Protein AF-A0A9P0E486-F1 (afdb_monomer_lite)

Secondary structure (DSSP, 8-state):
-------------------------HHHHHHHHHHHHSSS-----HHHHHHHHHHHHHTT--HHHHHHHHHTTPPP-SHHHHHHHHHHHHHTTSEETTEE-HHHHHHHHHHH--SHHHHHHHHHHHHHTTT---SSSTTHHHHHHHHHHHHHHHHTT---------

Foldseek 3Di:
DDDDDDDDDDDDDDDDDDPDPDPDDPVVVVVVVVVVVPPDPPDDPPQLVVQLVVLCVVLVNDPVNVVVCVVVVHFDPDPSSLQSLQSSCVSLVQADPQFGDLVSQLVVLVVFDPDPLLSVQSNVLSVQLRPQHADDDSSCSSRSSVVSSVVSCVVSVRDGDPPPPD

Structure (mmCIF, N/CA/C/O backbone):
data_AF-A0A9P0E486-F1
#
_entry.id   AF-A0A9P0E486-F1
#
loop_
_atom_site.group_PDB
_atom_site.id
_atom_site.type_symbol
_atom_site.label_atom_id
_atom_site.label_alt_id
_atom_site.label_comp_id
_atom_site.label_asym_id
_atom_site.label_entity_id
_atom_site.label_seq_id
_atom_site.pdbx_PDB_ins_code
_atom_site.Cartn_x
_atom_site.Cartn_y
_atom_site.Cartn_z
_atom_site.occupancy
_atom_site.B_iso_or_equiv
_atom_site.auth_seq_id
_atom_site.auth_comp_id
_atom_site.auth_asym_id
_atom_site.auth_atom_id
_atom_site.pdbx_PDB_model_num
ATOM 1 N N . MET A 1 1 ? 14.996 -6.164 76.526 1.00 33.22 1 MET A N 1
ATOM 2 C CA . MET A 1 1 ? 16.331 -5.566 76.694 1.00 33.22 1 MET A CA 1
ATOM 3 C C . MET A 1 1 ? 16.852 -5.290 75.292 1.00 33.22 1 MET A C 1
ATOM 5 O O . MET A 1 1 ? 17.471 -6.158 74.702 1.00 33.22 1 MET A O 1
ATOM 9 N N . ASP A 1 2 ? 16.198 -4.374 74.576 1.00 30.91 2 ASP A N 1
ATOM 10 C CA . ASP A 1 2 ? 16.491 -2.924 74.477 1.00 30.91 2 ASP A CA 1
ATOM 11 C C . ASP A 1 2 ? 17.514 -2.665 73.359 1.00 30.91 2 ASP A C 1
ATOM 13 O O . ASP A 1 2 ? 18.488 -3.396 73.277 1.00 30.91 2 ASP A O 1
ATOM 17 N N . LEU A 1 3 ? 17.433 -1.682 72.458 1.00 31.53 3 LEU A N 1
ATOM 18 C CA . LEU A 1 3 ? 16.436 -0.699 72.009 1.00 31.53 3 LEU A CA 1
ATOM 19 C C . LEU A 1 3 ? 17.006 -0.123 70.673 1.00 31.53 3 LEU A C 1
ATOM 21 O O . LEU A 1 3 ? 18.219 -0.081 70.482 1.00 31.53 3 LEU A O 1
ATOM 25 N N . ARG A 1 4 ? 16.122 0.290 69.750 1.00 41.19 4 ARG A N 1
ATOM 26 C CA . ARG A 1 4 ? 16.327 1.083 68.494 1.00 41.19 4 ARG A CA 1
ATOM 27 C C . ARG A 1 4 ? 16.971 2.483 68.760 1.00 41.19 4 ARG A C 1
ATOM 29 O O . ARG A 1 4 ? 17.205 2.728 69.940 1.00 41.19 4 ARG A O 1
ATOM 36 N N . PRO A 1 5 ? 17.147 3.465 67.813 1.00 53.66 5 PRO A N 1
ATOM 37 C CA . PRO A 1 5 ? 16.671 3.642 66.404 1.00 53.66 5 PRO A CA 1
ATOM 38 C C . PRO A 1 5 ? 17.724 4.270 65.424 1.00 53.66 5 PRO A C 1
ATOM 40 O O . PRO A 1 5 ? 18.821 4.629 65.829 1.00 53.66 5 PRO A O 1
ATOM 43 N N . SER A 1 6 ? 17.510 4.404 64.104 1.00 39.53 6 SER A N 1
ATOM 44 C CA . SER A 1 6 ? 16.905 5.575 63.401 1.00 39.53 6 SER A CA 1
ATOM 45 C C . SER A 1 6 ? 17.031 5.315 61.879 1.00 39.53 6 SER A C 1
ATOM 47 O O . SER A 1 6 ? 18.082 4.847 61.461 1.00 39.53 6 SER A O 1
ATOM 49 N N . GLY A 1 7 ? 15.980 5.363 61.040 1.00 33.31 7 GLY A N 1
ATOM 50 C CA . GLY A 1 7 ? 15.453 6.570 60.359 1.00 33.31 7 GLY A CA 1
ATOM 51 C C . GLY A 1 7 ? 16.436 7.062 59.273 1.00 33.31 7 GLY A C 1
ATOM 52 O O . GLY A 1 7 ? 17.598 7.234 59.594 1.00 33.31 7 GLY A O 1
ATOM 53 N N . ALA A 1 8 ? 16.133 7.328 58.001 1.00 34.50 8 ALA A N 1
ATOM 54 C CA . ALA A 1 8 ? 14.907 7.472 57.222 1.00 34.50 8 ALA A CA 1
ATOM 55 C C . ALA A 1 8 ? 15.274 7.470 55.704 1.00 34.50 8 ALA A C 1
ATOM 57 O O . ALA A 1 8 ? 16.452 7.397 55.357 1.00 34.50 8 ALA A O 1
ATOM 58 N N . LEU A 1 9 ? 14.260 7.560 54.827 1.00 35.97 9 LEU A N 1
ATOM 59 C CA . LEU A 1 9 ? 14.323 7.871 53.379 1.00 35.97 9 LEU A CA 1
ATOM 60 C C . LEU A 1 9 ? 15.240 9.090 53.069 1.00 35.97 9 LEU A C 1
ATOM 62 O O . LEU A 1 9 ? 15.542 9.847 53.980 1.00 35.97 9 LEU A O 1
ATOM 66 N N . TYR A 1 10 ? 15.759 9.308 51.849 1.00 33.47 10 TYR A N 1
ATOM 67 C CA . TYR A 1 10 ? 15.122 10.143 50.804 1.00 33.47 10 TYR A CA 1
ATOM 68 C C . TYR A 1 10 ? 15.840 10.079 49.433 1.00 33.47 10 TYR A C 1
ATOM 70 O O . TYR A 1 10 ? 17.033 9.804 49.335 1.00 33.47 10 TYR A O 1
ATOM 78 N N . ILE A 1 11 ? 15.052 10.373 48.391 1.00 40.94 11 ILE A N 1
ATOM 79 C CA . ILE A 1 11 ? 15.355 10.553 46.958 1.00 40.94 11 ILE A CA 1
ATOM 80 C C . ILE A 1 11 ? 16.031 11.918 46.716 1.00 40.94 11 ILE A C 1
ATOM 82 O O . ILE A 1 11 ? 15.618 12.884 47.349 1.00 40.94 11 ILE A O 1
ATOM 86 N N . SER A 1 12 ? 16.945 12.051 45.741 1.00 32.59 12 SER A N 1
ATOM 87 C CA . SER A 1 12 ? 17.040 13.287 44.935 1.00 32.59 12 SER A CA 1
ATOM 88 C C . SER A 1 12 ? 17.803 13.105 43.617 1.00 32.59 12 SER A C 1
ATOM 90 O O . SER A 1 12 ? 18.807 12.402 43.545 1.00 32.59 12 SER A O 1
ATOM 92 N N . GLN A 1 13 ? 17.276 13.788 42.603 1.00 37.41 13 GLN A N 1
ATOM 93 C CA . GLN A 1 13 ? 17.773 14.031 41.253 1.00 37.41 13 GLN A CA 1
ATOM 94 C C . GLN A 1 13 ? 19.083 14.846 41.194 1.00 37.41 13 GLN A C 1
ATOM 96 O O . GLN A 1 13 ? 19.376 15.627 42.095 1.00 37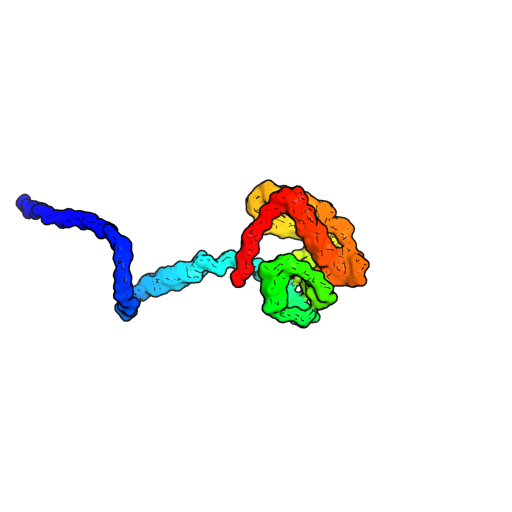.41 13 GLN A O 1
ATOM 101 N N . GLU A 1 14 ? 19.767 14.671 40.054 1.00 45.62 14 GLU A N 1
ATOM 102 C CA . GLU A 1 14 ? 20.705 15.570 39.356 1.00 45.62 14 GLU A CA 1
ATOM 103 C C . GLU A 1 14 ? 22.008 16.009 40.047 1.00 45.62 14 GLU A C 1
ATOM 105 O O . GLU A 1 14 ? 22.032 16.884 40.904 1.00 45.62 14 GLU A O 1
ATOM 110 N N . THR A 1 15 ? 23.142 15.487 39.556 1.00 40.03 15 THR A N 1
ATOM 111 C CA . THR A 1 15 ? 24.204 16.280 38.889 1.00 40.03 15 THR A CA 1
ATOM 112 C C . THR A 1 15 ? 25.425 15.412 38.535 1.00 40.03 15 THR A C 1
ATOM 114 O O . THR A 1 15 ? 25.944 14.672 39.360 1.00 40.03 15 THR A O 1
ATOM 117 N N . GLY A 1 16 ? 25.884 15.527 37.283 1.00 35.12 16 GLY A N 1
ATOM 118 C CA . GLY A 1 16 ? 27.304 15.483 36.901 1.00 35.12 16 GLY A CA 1
ATOM 119 C C . GLY A 1 16 ? 28.130 14.209 37.136 1.00 35.12 16 GLY A C 1
ATOM 120 O O . GLY A 1 16 ? 28.803 14.093 38.146 1.00 35.12 16 GLY A O 1
ATOM 121 N N . GLY A 1 17 ? 28.236 13.373 36.095 1.00 41.75 17 GLY A N 1
ATOM 122 C CA . GLY A 1 17 ? 29.509 12.783 35.647 1.00 41.75 17 GLY A CA 1
ATOM 123 C C . GLY A 1 17 ? 30.212 11.725 36.516 1.00 41.75 17 GLY A C 1
ATOM 124 O O . GLY A 1 17 ? 30.816 12.028 37.533 1.00 41.75 17 GLY A O 1
ATOM 125 N N . ILE A 1 18 ? 30.251 10.493 35.997 1.00 37.06 18 ILE A N 1
ATOM 126 C CA . ILE A 1 18 ? 31.432 9.662 35.665 1.00 37.06 18 ILE A CA 1
ATOM 127 C C . ILE A 1 18 ? 30.899 8.234 35.490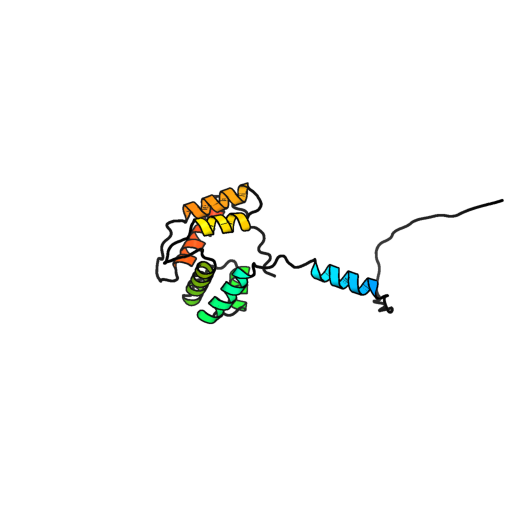 1.00 37.06 18 ILE A C 1
ATOM 129 O O . ILE A 1 18 ? 30.363 7.628 36.416 1.00 37.06 18 ILE A O 1
ATOM 133 N N . ILE A 1 19 ? 31.038 7.689 34.279 1.00 41.06 19 ILE A N 1
ATOM 134 C CA . ILE A 1 19 ? 30.800 6.271 34.004 1.00 41.06 19 ILE A CA 1
ATOM 135 C C . ILE A 1 19 ? 31.891 5.491 34.739 1.00 41.06 19 ILE A C 1
ATOM 137 O O . ILE A 1 19 ? 33.026 5.395 34.277 1.00 41.06 19 ILE A O 1
ATOM 141 N N . VAL A 1 20 ? 31.554 4.947 35.906 1.00 36.84 20 VAL A N 1
ATOM 142 C CA . VAL A 1 20 ? 32.399 3.974 36.595 1.00 36.84 20 VAL A CA 1
ATOM 143 C C . VAL A 1 20 ? 32.029 2.607 36.028 1.00 36.84 20 VAL A C 1
ATOM 145 O O . VAL A 1 20 ? 31.020 2.019 36.415 1.00 36.84 20 VAL A O 1
ATOM 148 N N . VAL A 1 21 ? 32.819 2.092 35.079 1.00 48.84 21 VAL A N 1
ATOM 149 C CA . VAL A 1 21 ? 32.702 0.700 34.605 1.00 48.84 21 VAL A CA 1
ATOM 150 C C . VAL A 1 21 ? 33.226 -0.233 35.706 1.00 48.84 21 VAL A C 1
ATOM 152 O O . VAL A 1 21 ? 34.271 -0.866 35.589 1.00 48.84 21 VAL A O 1
ATOM 155 N N . SER A 1 22 ? 32.515 -0.289 36.831 1.00 40.03 22 SER A N 1
ATOM 156 C CA . SER A 1 22 ? 32.799 -1.196 37.940 1.00 40.03 22 SER A CA 1
ATOM 157 C C . SER A 1 22 ? 32.188 -2.548 37.620 1.00 40.03 22 SER A C 1
ATOM 159 O O . SER A 1 22 ? 30.999 -2.734 37.830 1.00 40.03 22 SER A O 1
ATOM 161 N N . LYS A 1 23 ? 33.003 -3.461 37.072 1.00 54.22 23 LYS A N 1
ATOM 162 C CA . LYS A 1 23 ? 32.816 -4.926 36.970 1.00 54.22 23 LYS A CA 1
ATOM 163 C C . LYS A 1 23 ? 31.444 -5.419 37.483 1.00 54.22 23 LYS A C 1
ATOM 165 O O . LYS A 1 23 ? 31.339 -5.956 38.584 1.00 54.22 23 LYS A O 1
ATOM 170 N N . MET A 1 24 ? 30.388 -5.198 36.694 1.00 49.56 24 MET A N 1
ATOM 171 C CA . MET A 1 24 ? 29.014 -5.450 37.134 1.00 49.56 24 MET A CA 1
ATOM 172 C C . MET A 1 24 ? 28.684 -6.938 37.043 1.00 49.56 24 MET A C 1
ATOM 174 O O . MET A 1 24 ? 29.001 -7.625 36.072 1.00 49.56 24 MET A O 1
ATOM 178 N N . ASN A 1 25 ? 28.051 -7.425 38.102 1.00 51.03 25 ASN A N 1
ATOM 179 C CA . ASN A 1 25 ? 27.682 -8.811 38.334 1.00 51.03 25 ASN A CA 1
ATOM 180 C C . ASN A 1 25 ? 26.847 -9.374 37.159 1.00 51.03 25 ASN A C 1
ATOM 182 O O . ASN A 1 25 ? 25.892 -8.728 36.726 1.00 51.03 25 ASN A O 1
ATOM 186 N N . ARG A 1 26 ? 27.171 -10.588 36.671 1.00 52.94 26 ARG A N 1
ATOM 187 C CA . ARG A 1 26 ? 26.551 -11.276 35.506 1.00 52.94 26 ARG A CA 1
ATOM 188 C C . ARG A 1 26 ? 25.023 -11.115 35.334 1.00 52.94 26 ARG A C 1
ATOM 190 O O . ARG A 1 26 ? 24.617 -10.981 34.183 1.00 52.94 26 ARG A O 1
ATOM 197 N N . PRO A 1 27 ? 24.165 -11.096 36.377 1.00 48.31 27 PRO A N 1
ATOM 198 C CA . PRO A 1 27 ? 22.726 -10.883 36.178 1.00 48.31 27 PRO A CA 1
ATOM 199 C C . PRO A 1 27 ? 22.351 -9.489 35.637 1.00 48.31 27 PRO A C 1
ATOM 201 O O . PRO A 1 27 ? 21.365 -9.377 34.918 1.00 48.31 27 PRO A O 1
ATOM 204 N N . VAL A 1 28 ? 23.137 -8.438 35.903 1.00 49.56 28 VAL A N 1
ATOM 205 C CA . VAL A 1 28 ? 22.827 -7.057 35.469 1.00 49.56 28 VAL A CA 1
ATOM 206 C C . VAL A 1 28 ? 23.035 -6.873 33.958 1.00 49.56 28 VAL A C 1
ATOM 208 O O . VAL A 1 28 ? 22.240 -6.206 33.304 1.00 49.56 28 VAL A O 1
ATOM 211 N N . ILE A 1 29 ? 24.047 -7.527 33.375 1.00 53.97 29 ILE A N 1
ATOM 212 C CA . ILE A 1 29 ? 24.312 -7.493 31.921 1.00 53.97 29 ILE A CA 1
ATOM 213 C C . ILE A 1 29 ? 23.192 -8.197 31.139 1.00 53.97 29 ILE A C 1
ATOM 215 O O . ILE A 1 29 ? 22.777 -7.724 30.084 1.00 53.97 29 ILE A O 1
ATOM 219 N N . VAL A 1 30 ? 22.667 -9.305 31.671 1.00 55.44 30 VA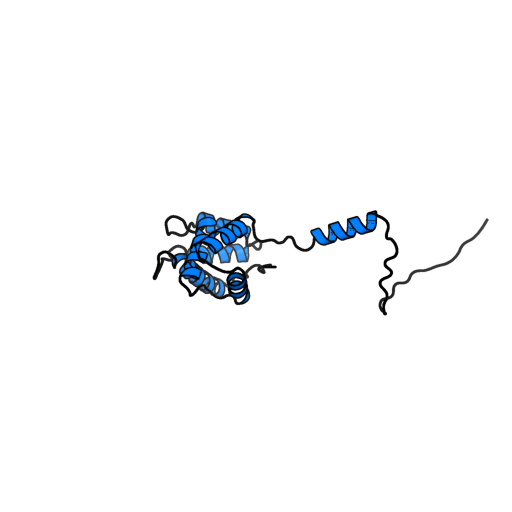L A N 1
ATOM 220 C CA . VAL A 1 30 ? 21.587 -10.074 31.032 1.00 55.44 30 VAL A CA 1
ATOM 221 C C . VAL A 1 30 ? 20.274 -9.282 31.022 1.00 55.44 30 VAL A C 1
ATOM 223 O O . VAL A 1 30 ? 19.570 -9.296 30.020 1.00 55.44 30 VAL A O 1
ATOM 226 N N . VAL A 1 31 ? 19.973 -8.524 32.082 1.00 54.03 31 VAL A N 1
ATOM 227 C CA . VAL A 1 31 ? 18.756 -7.693 32.149 1.00 54.03 31 VAL A CA 1
ATOM 228 C C . VAL A 1 31 ? 18.811 -6.503 31.173 1.00 54.03 31 VAL A C 1
ATOM 230 O O . VAL A 1 31 ? 17.798 -6.188 30.554 1.00 54.03 31 VAL A O 1
ATOM 233 N N . VAL A 1 32 ? 19.984 -5.894 30.946 1.00 54.72 32 VAL A N 1
ATOM 234 C CA . VAL A 1 32 ? 20.167 -4.816 29.946 1.00 54.72 32 VAL A CA 1
ATOM 235 C C . VAL A 1 32 ? 20.056 -5.336 28.504 1.00 54.72 32 VAL A C 1
ATOM 237 O O . VAL A 1 32 ? 19.459 -4.668 27.664 1.00 54.72 32 VAL A O 1
ATOM 240 N N . LEU A 1 33 ? 20.555 -6.544 28.213 1.00 52.34 33 LEU A N 1
ATOM 241 C CA . LEU A 1 33 ? 20.401 -7.182 26.895 1.00 52.34 33 LEU A CA 1
ATOM 242 C C . LEU A 1 33 ? 18.945 -7.572 26.594 1.00 52.34 33 LEU A C 1
ATOM 244 O O . LEU A 1 33 ? 18.495 -7.427 25.462 1.00 52.34 33 LEU A O 1
ATOM 248 N N . VAL A 1 34 ? 18.191 -8.016 27.604 1.00 53.75 34 VAL A N 1
ATOM 249 C CA . VAL A 1 34 ? 16.760 -8.331 27.455 1.00 53.75 34 VAL A CA 1
ATOM 250 C C . VAL A 1 34 ? 15.930 -7.058 27.244 1.00 53.75 34 VAL A C 1
ATOM 252 O O . VAL A 1 34 ? 15.049 -7.060 26.391 1.00 53.75 34 VAL A O 1
ATOM 255 N N . LEU A 1 35 ? 16.249 -5.951 27.928 1.00 49.72 35 LEU A N 1
ATOM 256 C CA . LEU A 1 35 ? 15.551 -4.670 27.738 1.00 49.72 35 LEU A CA 1
ATOM 257 C C . LEU A 1 35 ? 15.901 -3.968 26.411 1.00 49.72 35 LEU A C 1
ATOM 259 O O . LEU A 1 35 ? 15.057 -3.260 25.866 1.00 49.72 35 LEU A O 1
ATOM 263 N N . ALA A 1 36 ? 17.089 -4.208 25.843 1.00 50.84 36 ALA A N 1
ATOM 264 C CA . ALA A 1 36 ? 17.441 -3.756 24.492 1.00 50.84 36 ALA A CA 1
ATOM 265 C C . ALA A 1 36 ? 16.727 -4.556 23.381 1.00 50.84 36 ALA A C 1
ATOM 267 O O . ALA A 1 36 ? 16.510 -4.028 22.294 1.00 50.84 36 ALA A O 1
ATOM 268 N N . CYS A 1 37 ? 16.312 -5.802 23.645 1.00 50.25 37 CYS A N 1
ATOM 269 C CA . CYS A 1 37 ? 15.523 -6.603 22.702 1.00 50.25 37 CYS A CA 1
ATOM 270 C C . CYS A 1 37 ? 14.016 -6.293 22.728 1.00 50.25 37 CYS A C 1
ATOM 272 O O . CYS A 1 37 ? 13.326 -6.629 21.770 1.00 50.25 37 CYS A O 1
ATOM 274 N N . THR A 1 38 ? 13.488 -5.666 23.787 1.00 48.56 38 THR A N 1
ATOM 275 C CA . THR A 1 38 ? 12.040 -5.406 23.918 1.00 48.56 38 THR A CA 1
ATOM 276 C C . THR A 1 38 ? 11.582 -4.027 23.442 1.00 48.56 38 THR A C 1
ATOM 278 O O . THR A 1 38 ? 10.378 -3.801 23.405 1.00 48.56 38 THR A O 1
ATOM 281 N N . PHE A 1 39 ? 12.483 -3.103 23.082 1.00 51.16 39 PHE A N 1
ATOM 282 C CA . PHE A 1 39 ? 12.090 -1.732 22.708 1.00 51.16 39 PHE A CA 1
ATOM 283 C C . PHE A 1 39 ? 11.864 -1.466 21.206 1.00 51.16 39 PHE A C 1
ATOM 285 O O . PHE A 1 39 ? 11.253 -0.450 20.901 1.00 51.16 39 PHE A O 1
ATOM 292 N N . SER A 1 40 ? 12.262 -2.346 20.275 1.00 48.53 40 SER A N 1
ATOM 293 C CA . SER A 1 40 ? 12.181 -2.028 18.827 1.00 48.53 40 SER A CA 1
ATOM 294 C C . SER A 1 40 ? 11.802 -3.216 17.930 1.00 48.53 40 SER A C 1
ATOM 296 O O . SER A 1 40 ? 12.422 -3.454 16.899 1.00 48.53 40 SER A O 1
ATOM 298 N N . CYS A 1 41 ? 10.793 -4.006 18.300 1.00 48.25 41 CYS A N 1
ATOM 299 C CA . CYS A 1 41 ? 10.191 -4.983 17.379 1.00 48.25 41 CYS A CA 1
ATOM 300 C C . CYS A 1 41 ? 8.724 -4.652 17.087 1.00 48.25 41 CYS A C 1
ATOM 302 O O . CYS A 1 41 ? 7.864 -5.520 17.178 1.00 48.25 41 CYS A O 1
ATOM 304 N N . ASN A 1 42 ? 8.454 -3.417 16.668 1.00 58.16 42 ASN A N 1
ATOM 305 C CA . ASN A 1 42 ? 7.312 -3.145 15.794 1.00 58.16 42 ASN A CA 1
ATOM 306 C C . ASN A 1 42 ? 7.824 -3.090 14.350 1.00 58.16 42 ASN A C 1
ATOM 308 O O . ASN A 1 42 ? 7.900 -2.044 13.721 1.00 58.16 42 ASN A O 1
ATOM 312 N N . GLY A 1 43 ? 8.283 -4.243 13.863 1.00 59.16 43 GLY A N 1
ATOM 313 C CA . GLY A 1 43 ? 8.856 -4.371 12.529 1.00 59.16 43 GLY A CA 1
ATOM 314 C C . GLY A 1 43 ? 7.794 -4.517 11.441 1.00 59.16 43 GLY A C 1
ATOM 315 O O . GLY A 1 43 ? 6.709 -5.057 11.664 1.00 59.16 43 GLY A O 1
ATOM 316 N N . ILE A 1 44 ? 8.159 -4.095 10.230 1.00 67.31 44 ILE A N 1
ATOM 317 C CA . ILE A 1 44 ? 7.504 -4.464 8.966 1.00 67.31 44 ILE A CA 1
ATOM 318 C C . ILE A 1 44 ? 7.249 -5.982 8.942 1.00 67.31 44 ILE A C 1
ATOM 320 O O . ILE A 1 44 ? 8.120 -6.759 9.350 1.00 67.31 44 ILE A O 1
ATOM 324 N N . SER A 1 45 ? 6.083 -6.425 8.444 1.00 81.06 45 SER A N 1
ATOM 325 C CA . SER A 1 45 ? 5.789 -7.862 8.365 1.00 81.06 45 SER A CA 1
ATOM 326 C C . SER A 1 45 ? 6.866 -8.589 7.537 1.00 81.06 45 SER A C 1
ATOM 328 O O . SER A 1 45 ? 7.338 -8.047 6.531 1.00 81.06 45 SER A O 1
ATOM 330 N N . PRO A 1 46 ? 7.279 -9.816 7.913 1.00 87.31 46 PRO A N 1
ATOM 331 C CA . PRO A 1 46 ? 8.289 -10.558 7.155 1.00 87.31 46 PRO A CA 1
ATOM 332 C C . PRO A 1 46 ? 7.916 -10.733 5.675 1.00 87.31 46 PRO A C 1
ATOM 334 O O . PRO A 1 46 ? 8.784 -10.686 4.803 1.00 87.31 46 PRO A O 1
ATOM 337 N N . GLU A 1 47 ? 6.617 -10.879 5.398 1.00 88.12 47 GLU A N 1
ATOM 338 C CA . GLU A 1 47 ? 6.044 -10.943 4.050 1.00 88.12 47 GLU A CA 1
ATOM 339 C C . GLU A 1 47 ? 6.316 -9.656 3.264 1.00 88.12 47 GLU A C 1
ATOM 341 O O . GLU A 1 47 ? 6.886 -9.710 2.175 1.00 88.12 47 GLU A O 1
ATOM 346 N N . LEU A 1 48 ? 6.001 -8.494 3.849 1.00 89.56 48 LEU A N 1
ATOM 347 C CA . LEU A 1 48 ? 6.217 -7.197 3.213 1.00 89.56 48 LEU A CA 1
ATOM 348 C C . LEU A 1 48 ? 7.708 -6.920 2.999 1.00 89.56 48 LEU A C 1
ATOM 350 O O . LEU A 1 48 ? 8.099 -6.461 1.928 1.00 89.56 48 LEU A O 1
ATOM 354 N N . LYS A 1 49 ? 8.563 -7.266 3.967 1.00 91.00 49 LYS A N 1
ATOM 355 C CA . LYS A 1 49 ? 10.020 -7.147 3.810 1.00 91.00 49 LYS A CA 1
ATOM 356 C C . LYS A 1 49 ? 10.537 -8.005 2.652 1.00 91.00 49 LYS A C 1
ATOM 358 O O . LYS A 1 49 ? 11.332 -7.532 1.844 1.00 91.0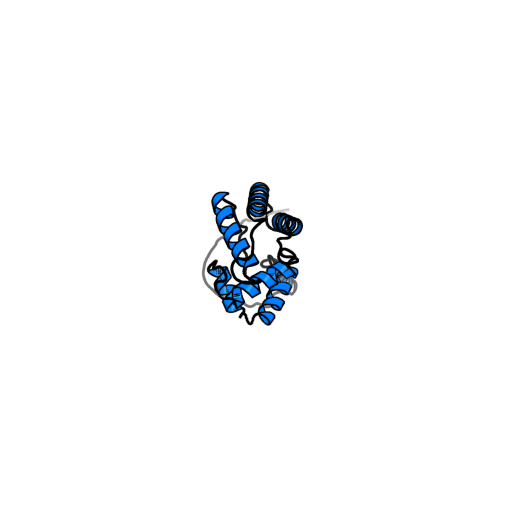0 49 LYS A O 1
ATOM 363 N N . THR A 1 50 ? 10.070 -9.248 2.554 1.00 93.12 50 THR A N 1
ATOM 364 C CA . THR A 1 50 ? 10.452 -10.165 1.469 1.00 93.12 50 THR A CA 1
ATOM 365 C C . THR A 1 50 ? 9.980 -9.646 0.112 1.00 93.12 50 THR A C 1
ATOM 367 O O . THR A 1 50 ? 10.732 -9.692 -0.862 1.00 93.12 50 THR A O 1
ATOM 370 N N . ALA A 1 51 ? 8.760 -9.105 0.051 1.00 94.62 51 ALA A N 1
ATOM 371 C CA . ALA A 1 51 ? 8.223 -8.495 -1.156 1.00 94.62 51 ALA A CA 1
ATOM 372 C C . ALA A 1 51 ? 9.059 -7.287 -1.603 1.00 94.62 51 ALA A C 1
ATOM 374 O O . ALA A 1 51 ? 9.470 -7.232 -2.761 1.00 94.62 51 ALA A O 1
ATOM 375 N N . ILE A 1 52 ? 9.368 -6.367 -0.680 1.00 93.69 52 ILE A N 1
ATOM 376 C CA . ILE A 1 52 ? 10.185 -5.178 -0.953 1.00 93.69 52 ILE A CA 1
ATOM 377 C C . ILE A 1 52 ? 11.559 -5.574 -1.495 1.00 93.69 52 ILE A C 1
ATOM 379 O O . ILE A 1 52 ? 11.950 -5.077 -2.547 1.00 93.69 52 ILE A O 1
ATOM 383 N N . GLU A 1 53 ? 12.281 -6.478 -0.827 1.00 93.56 53 GLU A N 1
ATOM 384 C CA . GLU A 1 53 ? 13.626 -6.872 -1.269 1.00 93.56 53 GLU A CA 1
ATOM 385 C C . GLU A 1 53 ? 13.613 -7.542 -2.649 1.00 93.56 53 GLU A C 1
ATOM 387 O O . GLU A 1 53 ? 14.453 -7.228 -3.491 1.00 93.56 53 GLU A O 1
ATOM 392 N N . GLY A 1 54 ? 12.627 -8.405 -2.918 1.00 95.00 54 GLY A N 1
ATOM 393 C CA . GLY A 1 54 ? 12.481 -9.039 -4.228 1.00 95.00 54 GLY A CA 1
ATOM 394 C C . GLY A 1 54 ? 12.187 -8.034 -5.346 1.00 95.00 54 GLY A C 1
ATOM 395 O O . GLY A 1 54 ? 12.846 -8.050 -6.382 1.00 95.00 54 GLY A O 1
ATOM 396 N N . CYS A 1 55 ? 11.232 -7.130 -5.126 1.00 96.62 55 CYS A N 1
ATOM 397 C CA . CYS A 1 55 ? 10.819 -6.151 -6.135 1.00 96.62 55 CYS A CA 1
ATOM 398 C C . CYS A 1 55 ? 11.862 -5.059 -6.371 1.00 96.62 55 CYS A C 1
ATOM 400 O O . CYS A 1 55 ? 11.997 -4.548 -7.481 1.00 96.62 55 CYS A O 1
ATOM 402 N N . LYS A 1 56 ? 12.616 -4.699 -5.330 1.00 94.75 56 LYS A N 1
ATOM 403 C CA . LYS A 1 56 ? 13.701 -3.725 -5.420 1.00 94.75 56 LYS A CA 1
ATOM 404 C C . LYS A 1 56 ? 14.782 -4.192 -6.400 1.00 94.75 56 LYS A C 1
ATOM 406 O O . LYS A 1 56 ? 15.189 -3.420 -7.266 1.00 94.75 56 LYS A O 1
ATOM 411 N N . ALA A 1 57 ? 15.179 -5.464 -6.301 1.00 93.06 57 ALA A N 1
ATOM 412 C CA . ALA A 1 57 ? 16.141 -6.081 -7.213 1.00 93.06 57 ALA A CA 1
ATOM 413 C C . ALA A 1 57 ? 15.609 -6.180 -8.654 1.00 93.06 57 ALA A C 1
ATOM 415 O O . ALA A 1 57 ? 16.357 -5.948 -9.598 1.00 93.06 57 ALA A O 1
ATOM 416 N N . GLU A 1 58 ? 14.321 -6.484 -8.831 1.00 94.88 58 GLU A N 1
ATOM 417 C CA . GLU A 1 58 ? 13.694 -6.619 -10.153 1.00 94.88 58 GLU A CA 1
ATOM 418 C C . GLU A 1 58 ? 13.601 -5.287 -10.914 1.00 94.88 58 GLU A C 1
ATOM 420 O O . GLU A 1 58 ? 13.801 -5.241 -12.128 1.00 94.88 58 GLU A O 1
ATOM 425 N N . HIS A 1 59 ? 13.338 -4.190 -10.201 1.00 94.31 59 HIS A N 1
ATOM 426 C CA . HIS A 1 59 ? 13.096 -2.876 -10.803 1.00 94.31 59 HIS A CA 1
ATOM 427 C C . HIS A 1 59 ? 14.248 -1.879 -10.630 1.00 94.31 59 HIS A C 1
ATOM 429 O O . HIS A 1 59 ? 14.082 -0.701 -10.948 1.00 94.31 59 HIS A O 1
ATOM 435 N N . ASN A 1 60 ? 15.420 -2.345 -10.181 1.00 92.75 60 ASN A N 1
ATOM 436 C CA . ASN A 1 60 ? 16.621 -1.527 -9.963 1.00 92.75 60 ASN A CA 1
ATOM 437 C C . ASN A 1 60 ? 16.336 -0.285 -9.101 1.00 92.75 60 ASN A C 1
ATOM 439 O O . ASN A 1 60 ? 16.703 0.836 -9.455 1.00 92.75 60 ASN A O 1
ATOM 443 N N . ILE A 1 61 ? 15.615 -0.488 -7.999 1.00 93.81 61 ILE A N 1
ATOM 444 C CA . ILE A 1 61 ? 15.345 0.560 -7.016 1.00 93.81 61 ILE A CA 1
ATOM 445 C C . ILE A 1 61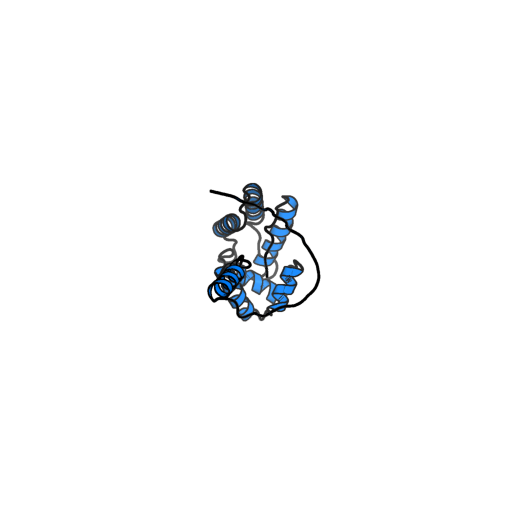 ? 16.413 0.485 -5.926 1.00 93.81 61 ILE A C 1
ATOM 447 O O . ILE A 1 61 ? 16.774 -0.594 -5.472 1.00 93.81 61 ILE A O 1
ATOM 451 N N . GLU A 1 62 ? 16.910 1.622 -5.460 1.00 92.50 62 GLU A N 1
ATOM 452 C CA . GLU A 1 62 ? 17.832 1.652 -4.327 1.00 92.50 62 GLU A CA 1
ATOM 453 C C . GLU A 1 62 ? 17.076 1.808 -3.006 1.00 92.50 62 GLU A C 1
ATOM 455 O O . GLU A 1 62 ? 16.035 2.464 -2.923 1.00 92.50 62 GLU A O 1
ATOM 460 N N . SER A 1 63 ? 17.616 1.233 -1.930 1.00 89.75 63 SER A N 1
ATOM 461 C CA . SER A 1 63 ? 16.960 1.280 -0.612 1.00 89.75 63 SER A CA 1
ATOM 462 C C . SER A 1 63 ? 16.741 2.718 -0.128 1.00 89.75 63 SER A C 1
ATOM 464 O O . SER A 1 63 ? 15.720 3.016 0.488 1.00 89.75 63 SER A O 1
ATOM 466 N N . ASP A 1 64 ? 17.671 3.620 -0.443 1.00 89.44 64 ASP A N 1
ATOM 467 C CA . ASP A 1 64 ? 17.582 5.030 -0.061 1.00 89.44 64 ASP A CA 1
ATOM 468 C C . ASP A 1 64 ? 16.481 5.772 -0.827 1.00 89.44 64 ASP A C 1
ATOM 470 O O . ASP A 1 64 ? 15.821 6.635 -0.252 1.00 89.44 64 ASP A O 1
ATOM 474 N N . GLN A 1 65 ? 16.193 5.381 -2.075 1.00 88.81 65 GLN A N 1
ATOM 475 C CA . GLN A 1 65 ? 15.067 5.931 -2.838 1.00 88.81 65 GLN A CA 1
ATOM 476 C C . GLN A 1 65 ? 13.728 5.535 -2.209 1.00 88.81 65 GLN A C 1
ATOM 478 O O . GLN A 1 65 ? 12.817 6.358 -2.118 1.00 88.81 65 GLN A O 1
ATOM 483 N N . ILE A 1 66 ? 13.613 4.291 -1.730 1.00 88.38 66 ILE A N 1
ATOM 484 C CA . ILE A 1 66 ? 12.417 3.811 -1.020 1.00 88.38 66 ILE A CA 1
ATOM 485 C C . ILE A 1 66 ? 12.233 4.601 0.276 1.00 88.38 66 ILE A C 1
ATOM 487 O O . ILE A 1 66 ? 11.144 5.112 0.538 1.00 88.38 66 ILE A O 1
ATOM 491 N N . LYS A 1 67 ? 13.303 4.742 1.069 1.00 88.06 67 LYS A N 1
ATOM 492 C CA . LYS A 1 67 ? 13.279 5.509 2.322 1.00 88.06 67 LYS A CA 1
ATOM 493 C C . LYS A 1 67 ? 12.894 6.966 2.088 1.00 88.06 67 LYS A C 1
ATOM 495 O O . LYS A 1 67 ? 12.038 7.484 2.800 1.00 88.06 67 LYS A O 1
ATOM 500 N N . GLU A 1 68 ? 13.478 7.614 1.080 1.00 87.75 68 GLU A N 1
ATOM 501 C CA . GLU A 1 68 ? 13.131 8.988 0.718 1.00 87.75 68 GLU A CA 1
ATOM 502 C C . GLU A 1 68 ? 11.651 9.098 0.321 1.00 87.75 68 GLU A C 1
ATOM 504 O O . GLU A 1 68 ? 10.958 10.012 0.776 1.00 87.75 68 GLU A O 1
ATOM 509 N N . ALA A 1 69 ? 11.156 8.180 -0.514 1.00 86.94 69 ALA A N 1
ATOM 510 C CA . ALA A 1 69 ? 9.775 8.201 -0.982 1.00 86.94 69 ALA A CA 1
ATOM 511 C C . ALA A 1 69 ? 8.779 8.037 0.172 1.00 86.94 69 ALA A C 1
ATOM 513 O O . ALA A 1 69 ? 7.829 8.815 0.268 1.00 86.94 69 ALA A O 1
ATOM 514 N N . ILE A 1 70 ? 9.024 7.086 1.080 1.00 84.06 70 ILE A N 1
ATOM 515 C CA . ILE A 1 70 ? 8.176 6.862 2.257 1.00 84.06 70 ILE A CA 1
ATOM 516 C C . ILE A 1 70 ? 8.247 8.064 3.205 1.00 84.06 70 ILE A C 1
ATOM 518 O O . ILE A 1 70 ? 7.208 8.617 3.570 1.00 84.06 70 ILE A O 1
ATOM 522 N N . GLY A 1 71 ? 9.454 8.528 3.544 1.00 82.25 71 GLY A N 1
ATOM 523 C CA . GLY A 1 71 ? 9.655 9.654 4.460 1.00 82.25 71 GLY A CA 1
ATOM 524 C C . GLY A 1 71 ? 8.999 10.948 3.971 1.00 82.25 71 GLY A C 1
ATOM 525 O O . GLY A 1 71 ? 8.410 11.688 4.758 1.00 82.25 71 GLY A O 1
ATOM 526 N N . ASN A 1 72 ? 9.021 11.184 2.658 1.00 84.81 72 ASN A N 1
ATOM 527 C CA . ASN A 1 72 ? 8.389 12.346 2.036 1.00 84.81 72 ASN A CA 1
ATOM 528 C C . ASN A 1 72 ? 6.943 12.101 1.579 1.00 84.81 72 ASN A C 1
ATOM 530 O O . ASN A 1 72 ? 6.335 13.003 1.001 1.00 84.81 72 ASN A O 1
ATOM 534 N N . LYS A 1 73 ? 6.383 10.905 1.812 1.00 82.94 73 LYS A N 1
ATOM 535 C CA . LYS A 1 73 ? 5.037 10.502 1.367 1.00 82.94 73 LYS A CA 1
ATOM 536 C C . LYS A 1 73 ? 4.811 10.737 -0.135 1.00 82.94 73 LYS A C 1
ATOM 538 O O . LYS A 1 73 ? 3.726 11.148 -0.553 1.00 82.94 73 LYS A O 1
ATOM 543 N N . LYS A 1 74 ? 5.852 10.514 -0.942 1.00 85.88 74 LYS A N 1
ATOM 544 C CA . LYS A 1 74 ? 5.819 10.682 -2.398 1.00 85.88 74 LYS A CA 1
ATOM 545 C C . LYS A 1 74 ? 5.239 9.434 -3.054 1.00 85.88 74 LYS A C 1
ATOM 547 O O . LYS A 1 74 ? 5.613 8.310 -2.725 1.00 85.88 74 LYS A O 1
ATOM 552 N N . LEU A 1 75 ? 4.347 9.647 -4.015 1.00 86.50 75 LEU A N 1
ATOM 553 C CA . LEU A 1 75 ? 3.890 8.585 -4.903 1.00 86.50 75 LEU A CA 1
ATOM 554 C C . LEU A 1 75 ? 4.982 8.272 -5.936 1.00 86.50 75 LEU A C 1
ATOM 556 O O . LEU A 1 75 ? 5.738 9.172 -6.303 1.00 86.50 75 LEU A O 1
ATOM 560 N N . PRO A 1 76 ? 5.076 7.027 -6.427 1.00 85.88 76 PRO A N 1
ATOM 561 C CA . PRO A 1 76 ? 5.997 6.710 -7.507 1.00 85.88 76 PRO A CA 1
ATOM 562 C C . PRO A 1 76 ? 5.575 7.410 -8.808 1.00 85.88 76 PRO A C 1
ATOM 564 O O . PRO A 1 76 ? 4.467 7.207 -9.307 1.00 85.88 76 PRO A O 1
ATOM 567 N N . GLU A 1 77 ? 6.480 8.219 -9.358 1.00 85.88 77 GLU A N 1
ATOM 568 C CA . GLU A 1 77 ? 6.279 8.970 -10.609 1.00 85.88 77 GLU A CA 1
ATOM 569 C C . GLU A 1 77 ? 7.066 8.377 -11.785 1.00 85.88 77 GLU A C 1
ATOM 571 O O . GLU A 1 77 ? 6.675 8.539 -12.937 1.00 85.88 77 GLU A O 1
ATOM 576 N N . THR A 1 78 ? 8.168 7.675 -11.505 1.00 89.88 78 THR A N 1
ATOM 577 C CA . THR A 1 78 ? 8.981 7.001 -12.525 1.00 89.88 78 THR A CA 1
ATOM 578 C C . THR A 1 78 ? 8.400 5.632 -12.860 1.00 89.88 78 THR A C 1
ATOM 580 O O . THR A 1 78 ? 7.851 4.964 -11.985 1.00 89.88 78 THR A O 1
ATOM 583 N N . GLU A 1 79 ? 8.579 5.165 -14.098 1.00 90.50 79 GLU A N 1
ATOM 584 C CA . GLU A 1 79 ? 8.111 3.836 -14.526 1.00 90.50 79 GLU A CA 1
ATOM 585 C C . GLU A 1 79 ? 8.643 2.718 -13.612 1.00 90.50 79 GLU A C 1
ATOM 587 O O . GLU A 1 79 ? 7.866 1.905 -13.115 1.00 90.50 79 GLU A O 1
ATOM 592 N N . ASN A 1 80 ? 9.943 2.735 -13.284 1.00 92.50 80 ASN A N 1
ATOM 593 C CA . ASN A 1 80 ? 10.535 1.770 -12.350 1.00 92.50 80 ASN A CA 1
ATOM 594 C C . ASN A 1 80 ? 9.892 1.836 -10.959 1.00 92.50 80 ASN A C 1
ATOM 596 O O . ASN A 1 80 ? 9.650 0.797 -10.352 1.00 92.50 80 ASN A O 1
ATOM 600 N N . GLY A 1 81 ? 9.588 3.036 -10.454 1.00 92.44 81 GLY A N 1
ATOM 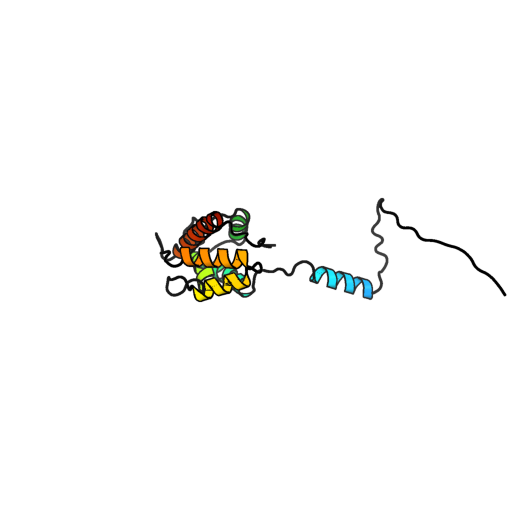601 C CA . GLY A 1 81 ? 8.915 3.201 -9.166 1.00 92.44 81 GLY A CA 1
ATOM 602 C C . GLY A 1 81 ? 7.480 2.671 -9.184 1.00 92.44 81 GLY A C 1
ATOM 603 O O . GLY A 1 81 ? 7.036 2.052 -8.216 1.00 92.44 81 GLY A O 1
ATOM 604 N N . GLN A 1 82 ? 6.755 2.885 -10.284 1.00 92.81 82 GLN A N 1
ATOM 605 C CA . GLN A 1 82 ? 5.397 2.367 -10.463 1.00 92.81 82 GLN A CA 1
ATOM 606 C C . GLN A 1 82 ? 5.412 0.837 -10.528 1.00 92.81 82 GLN A C 1
ATOM 608 O O . GLN A 1 82 ? 4.662 0.183 -9.806 1.00 92.81 82 GLN A O 1
ATOM 613 N N . CYS A 1 83 ? 6.318 0.260 -11.324 1.00 94.19 83 CYS A N 1
ATOM 614 C CA . CYS A 1 83 ? 6.470 -1.189 -11.426 1.00 94.19 83 CYS A CA 1
ATOM 615 C C . CYS A 1 83 ? 6.925 -1.816 -10.106 1.00 94.19 83 CYS A C 1
ATOM 617 O O . CYS A 1 83 ? 6.361 -2.826 -9.699 1.00 94.19 83 CYS A O 1
ATOM 619 N N . PHE A 1 84 ? 7.846 -1.175 -9.382 1.00 95.12 84 PHE A N 1
ATOM 620 C CA . PHE A 1 84 ? 8.220 -1.583 -8.029 1.00 95.12 84 PHE A CA 1
ATOM 621 C C . PHE A 1 84 ? 7.004 -1.663 -7.102 1.00 95.12 84 PHE A C 1
ATOM 623 O O . PHE A 1 84 ? 6.799 -2.685 -6.448 1.00 95.12 84 PHE A O 1
ATOM 630 N N . MET A 1 85 ? 6.169 -0.621 -7.076 1.00 93.62 85 MET A N 1
ATOM 631 C CA . MET A 1 85 ? 4.966 -0.614 -6.245 1.00 93.62 85 MET A CA 1
ATOM 632 C C . MET A 1 85 ? 3.973 -1.707 -6.669 1.00 93.62 85 MET A C 1
ATOM 634 O O . MET A 1 85 ? 3.442 -2.408 -5.810 1.00 93.62 85 MET A O 1
ATOM 638 N N . SER A 1 86 ? 3.765 -1.894 -7.977 1.00 94.44 86 SER A N 1
ATOM 639 C CA . SER A 1 86 ? 2.913 -2.965 -8.514 1.00 94.44 86 SER A CA 1
ATOM 640 C C . SER A 1 86 ? 3.401 -4.341 -8.083 1.00 94.44 86 SER A C 1
ATOM 642 O O . SER A 1 86 ? 2.634 -5.101 -7.500 1.00 94.44 86 SER A O 1
ATOM 644 N N . CYS A 1 87 ? 4.695 -4.619 -8.251 1.00 96.19 87 CYS A N 1
ATOM 645 C CA . CYS A 1 87 ? 5.318 -5.869 -7.832 1.00 96.19 87 CYS A CA 1
ATOM 646 C C . CYS A 1 87 ? 5.117 -6.135 -6.332 1.00 96.19 87 CYS A C 1
ATOM 648 O O . CYS A 1 87 ? 4.787 -7.255 -5.936 1.00 96.19 87 CYS A O 1
ATOM 650 N N . VAL A 1 88 ? 5.277 -5.117 -5.475 1.00 95.44 88 VAL A N 1
ATOM 651 C CA . VAL A 1 88 ? 5.069 -5.281 -4.027 1.00 95.44 88 VAL A CA 1
ATOM 652 C C . VAL A 1 88 ? 3.609 -5.623 -3.732 1.00 95.44 88 VAL A C 1
ATOM 654 O O . VAL A 1 88 ? 3.345 -6.557 -2.975 1.00 95.44 88 VAL A O 1
ATOM 657 N N . MET A 1 89 ? 2.654 -4.915 -4.343 1.00 94.69 89 MET A N 1
ATOM 658 C CA . MET A 1 89 ? 1.226 -5.186 -4.151 1.00 94.69 89 MET A CA 1
ATOM 659 C C . MET A 1 89 ? 0.811 -6.567 -4.682 1.00 94.69 89 MET A C 1
ATOM 661 O O . MET A 1 89 ? -0.001 -7.236 -4.043 1.00 94.69 89 MET A O 1
ATOM 665 N N . GLU A 1 90 ? 1.397 -7.025 -5.788 1.00 95.31 90 GLU A N 1
ATOM 666 C CA . GLU A 1 90 ? 1.204 -8.375 -6.331 1.00 95.31 90 GLU A CA 1
ATOM 667 C C . GLU A 1 90 ? 1.754 -9.452 -5.390 1.00 95.31 90 GLU A C 1
ATOM 669 O O . GLU A 1 90 ? 1.049 -10.401 -5.052 1.00 95.31 90 GLU A O 1
ATOM 674 N N . LYS A 1 91 ? 2.985 -9.290 -4.884 1.00 95.62 91 LYS A N 1
ATOM 675 C CA . LYS A 1 91 ? 3.581 -10.235 -3.921 1.00 95.62 91 LYS A CA 1
ATOM 676 C C . LYS A 1 91 ? 2.831 -10.277 -2.589 1.00 95.62 91 LYS A C 1
ATOM 678 O O . LYS A 1 91 ? 2.798 -11.322 -1.947 1.00 95.62 91 LYS A O 1
ATOM 683 N N . MET A 1 92 ? 2.212 -9.167 -2.190 1.00 94.19 92 MET A N 1
ATOM 684 C CA . MET A 1 92 ? 1.328 -9.101 -1.020 1.00 94.19 92 MET A CA 1
ATOM 685 C C . MET A 1 92 ? -0.080 -9.660 -1.289 1.00 94.19 92 MET A C 1
ATOM 687 O O . MET A 1 92 ? -0.884 -9.761 -0.356 1.00 94.19 92 MET A O 1
ATOM 691 N N . GLY A 1 93 ? -0.378 -10.022 -2.540 1.00 94.25 93 GLY A N 1
ATOM 692 C CA . GLY A 1 93 ? -1.655 -10.576 -2.981 1.00 94.25 93 GLY A CA 1
ATOM 693 C C . GLY A 1 93 ? -2.773 -9.548 -3.141 1.00 94.25 93 GLY A C 1
ATOM 694 O O . GLY A 1 93 ? -3.911 -9.947 -3.334 1.00 94.25 93 GLY A O 1
ATOM 695 N N . MET A 1 94 ? -2.489 -8.244 -3.044 1.00 94.25 94 MET A N 1
ATOM 696 C CA . MET A 1 94 ? -3.498 -7.189 -3.233 1.00 94.25 94 MET A CA 1
ATOM 697 C C . MET A 1 94 ? -3.845 -6.961 -4.700 1.00 94.25 94 MET A C 1
ATOM 699 O O . MET A 1 94 ? -4.919 -6.448 -4.999 1.00 94.25 94 MET A O 1
ATOM 703 N N . ILE A 1 95 ? -2.930 -7.302 -5.607 1.00 93.56 95 ILE A N 1
ATOM 704 C CA . ILE A 1 95 ? -3.166 -7.274 -7.047 1.00 93.56 95 ILE A CA 1
ATOM 705 C C . ILE A 1 95 ? -2.982 -8.689 -7.580 1.00 93.56 95 ILE A C 1
ATOM 707 O O . ILE A 1 95 ? -1.956 -9.324 -7.344 1.00 93.56 95 ILE A O 1
ATOM 711 N N . LYS A 1 96 ? -3.976 -9.175 -8.317 1.00 90.50 96 LYS A N 1
ATOM 712 C CA . LYS A 1 96 ? -3.958 -10.477 -8.974 1.00 90.50 96 LYS A CA 1
ATOM 713 C C . LYS A 1 96 ? -4.579 -10.351 -10.354 1.00 90.50 96 LYS A C 1
ATOM 715 O O . LYS A 1 96 ? -5.658 -9.784 -10.502 1.00 90.50 96 LYS A O 1
ATOM 720 N N . ASP A 1 97 ? -3.876 -10.845 -11.369 1.00 87.75 97 ASP A N 1
ATOM 721 C CA . ASP A 1 97 ? -4.321 -10.798 -12.768 1.00 87.75 97 ASP A CA 1
ATOM 722 C C . ASP A 1 97 ? -4.726 -9.379 -13.227 1.00 87.75 97 ASP A C 1
ATOM 724 O O . ASP A 1 97 ? -5.704 -9.187 -13.951 1.00 87.75 97 ASP A O 1
ATOM 728 N N . GLY A 1 98 ? -3.985 -8.364 -12.760 1.00 87.38 98 GLY A N 1
ATOM 729 C CA . GLY A 1 98 ? -4.243 -6.955 -13.071 1.00 87.38 98 GLY A CA 1
ATOM 730 C C . GLY A 1 98 ? -5.511 -6.385 -12.429 1.00 87.38 98 GLY A C 1
ATOM 731 O O . GLY A 1 98 ? -6.037 -5.382 -12.909 1.00 87.38 98 GLY A O 1
ATOM 732 N N . LYS A 1 99 ? -6.028 -7.019 -11.373 1.00 90.56 99 LYS A N 1
ATOM 733 C CA . LYS A 1 99 ? -7.200 -6.572 -10.616 1.00 90.56 99 LYS A CA 1
ATOM 734 C C . LYS A 1 99 ? -6.908 -6.542 -9.129 1.00 90.56 99 LYS A C 1
ATOM 736 O O . LYS A 1 99 ? -6.058 -7.278 -8.638 1.00 90.56 99 LYS A O 1
ATOM 741 N N . ILE A 1 100 ? -7.643 -5.696 -8.420 1.00 94.00 100 ILE A N 1
ATOM 742 C CA . ILE A 1 100 ? -7.549 -5.589 -6.968 1.00 94.00 100 ILE A CA 1
ATOM 743 C C . ILE A 1 100 ? -8.243 -6.798 -6.337 1.00 94.00 100 ILE A C 1
ATOM 745 O O . ILE A 1 100 ? -9.404 -7.083 -6.633 1.00 94.00 100 ILE A O 1
ATOM 749 N N . ASP A 1 101 ? -7.534 -7.495 -5.454 1.00 96.25 101 ASP A N 1
ATOM 750 C CA . ASP A 1 101 ? -8.099 -8.549 -4.620 1.00 96.25 101 ASP A CA 1
ATOM 751 C C . ASP A 1 101 ? -8.724 -7.913 -3.371 1.00 96.25 101 ASP A C 1
ATOM 753 O O . ASP A 1 101 ? -8.043 -7.512 -2.421 1.00 96.25 101 ASP A O 1
ATOM 757 N N . MET A 1 102 ? -10.047 -7.747 -3.412 1.00 96.19 102 MET A N 1
ATOM 758 C CA . MET A 1 102 ? -10.790 -7.054 -2.360 1.00 96.19 102 MET A CA 1
ATOM 759 C C . MET A 1 102 ? -10.787 -7.808 -1.031 1.00 96.19 102 MET A C 1
ATOM 761 O O . MET A 1 102 ? -10.768 -7.164 0.019 1.00 96.19 102 MET A O 1
ATOM 765 N N . ASP A 1 103 ? -10.769 -9.139 -1.062 1.00 96.88 103 ASP A N 1
ATOM 766 C CA . ASP A 1 103 ? -10.736 -9.950 0.153 1.00 96.88 103 ASP A CA 1
ATOM 767 C C . ASP A 1 103 ? -9.391 -9.763 0.860 1.00 96.88 103 ASP A C 1
ATOM 769 O O . ASP A 1 103 ? -9.353 -9.458 2.057 1.00 96.88 103 ASP A O 1
ATOM 773 N N . ARG A 1 104 ? -8.284 -9.817 0.106 1.00 96.06 104 ARG A N 1
ATOM 774 C CA . ARG A 1 104 ? -6.948 -9.548 0.646 1.00 96.06 104 ARG A CA 1
ATOM 775 C C . ARG A 1 104 ? -6.800 -8.108 1.133 1.00 96.06 104 ARG A C 1
ATOM 777 O O . ARG A 1 104 ? -6.194 -7.879 2.179 1.00 96.06 104 ARG A O 1
ATOM 784 N N . ALA A 1 105 ? -7.368 -7.130 0.427 1.00 95.19 105 ALA A N 1
ATOM 785 C CA . ALA A 1 105 ? -7.350 -5.733 0.864 1.00 95.19 105 ALA A CA 1
ATOM 786 C C . ALA A 1 105 ? -8.080 -5.536 2.208 1.00 95.19 105 ALA A C 1
ATOM 788 O O . ALA A 1 105 ? -7.561 -4.866 3.105 1.00 95.19 105 ALA A O 1
ATOM 789 N N . MET A 1 106 ? -9.258 -6.147 2.384 1.00 97.06 106 MET A N 1
ATOM 790 C CA . MET A 1 106 ? -10.002 -6.089 3.649 1.00 97.06 106 MET A CA 1
ATOM 791 C C . MET A 1 106 ? -9.278 -6.825 4.783 1.00 97.06 106 MET A C 1
ATOM 793 O O . MET A 1 106 ? -9.263 -6.343 5.917 1.00 97.06 106 MET A O 1
ATOM 797 N N . GLU A 1 107 ? -8.639 -7.957 4.486 1.00 96.12 107 GLU A N 1
ATOM 798 C CA . GLU A 1 107 ? -7.819 -8.687 5.454 1.00 96.12 107 GLU A CA 1
ATOM 799 C C . GLU A 1 107 ? -6.652 -7.824 5.959 1.00 96.12 107 GLU A C 1
ATOM 801 O O . GLU A 1 107 ? -6.458 -7.675 7.167 1.00 96.12 107 GLU A O 1
ATOM 806 N N . LEU A 1 108 ? -5.905 -7.196 5.048 1.00 92.81 108 LEU A N 1
ATOM 807 C CA . LEU A 1 108 ? -4.783 -6.325 5.401 1.00 92.81 108 LEU A CA 1
ATOM 808 C C . LEU A 1 108 ? -5.238 -5.089 6.186 1.00 92.81 108 LEU A C 1
ATOM 810 O O . LEU A 1 108 ? -4.551 -4.678 7.124 1.00 92.81 108 LEU A O 1
ATOM 814 N N . ASN A 1 109 ? -6.416 -4.536 5.884 1.00 94.75 109 ASN A N 1
ATOM 815 C CA . ASN A 1 109 ? -7.014 -3.485 6.707 1.00 94.75 109 ASN A CA 1
ATOM 816 C C . ASN A 1 109 ? -7.282 -3.971 8.138 1.00 94.75 109 ASN A C 1
ATOM 818 O O . ASN A 1 109 ? -6.907 -3.283 9.085 1.00 94.75 109 ASN A O 1
ATOM 822 N N . ALA A 1 110 ? -7.868 -5.158 8.320 1.00 95.06 110 ALA A N 1
ATOM 823 C CA . ALA A 1 110 ? -8.122 -5.729 9.648 1.00 95.06 110 ALA A CA 1
ATOM 824 C C . ALA A 1 110 ? -6.826 -6.015 10.431 1.00 95.06 110 ALA A C 1
ATOM 826 O O . ALA A 1 110 ? -6.784 -5.914 11.660 1.00 95.06 110 ALA A O 1
ATOM 827 N N . GLN A 1 111 ? -5.739 -6.338 9.728 1.00 91.25 111 GLN A N 1
ATOM 828 C CA . GLN A 1 111 ? -4.421 -6.475 10.340 1.00 91.25 111 GLN A CA 1
ATOM 829 C C . GLN A 1 111 ? -3.842 -5.113 10.753 1.00 91.25 111 GLN A C 1
ATOM 831 O O . GLN A 1 111 ? -3.327 -4.998 11.870 1.00 91.25 111 GLN A O 1
ATOM 836 N N . LYS A 1 112 ? -3.953 -4.091 9.892 1.00 88.81 112 LYS A N 1
ATOM 837 C CA . LYS A 1 112 ? -3.346 -2.761 10.073 1.00 88.81 112 LYS A CA 1
ATOM 838 C C . LYS A 1 112 ? -4.097 -1.876 11.075 1.00 88.81 112 LYS A C 1
ATOM 840 O O . LYS A 1 112 ? -3.459 -1.224 11.897 1.00 88.81 112 LYS A O 1
ATOM 845 N N . PHE A 1 113 ? -5.427 -1.856 11.046 1.00 91.19 113 PHE A N 1
ATOM 846 C CA . PHE A 1 113 ? -6.249 -0.958 11.862 1.00 91.19 113 PHE A CA 1
ATOM 847 C C . PHE A 1 113 ? -6.869 -1.701 13.047 1.00 91.19 113 PHE A C 1
ATOM 849 O O . PHE A 1 113 ? -7.733 -2.557 12.878 1.00 91.19 113 PHE A O 1
ATOM 856 N N . LYS A 1 114 ? -6.414 -1.372 14.263 1.00 90.75 114 LYS A N 1
ATOM 857 C CA . LYS A 1 114 ? -6.950 -1.948 15.512 1.00 90.75 114 LYS A CA 1
ATOM 858 C C . LYS A 1 114 ? -8.171 -1.203 16.039 1.00 90.75 114 LYS A C 1
ATOM 860 O O . LYS A 1 114 ? -9.003 -1.802 16.712 1.00 90.75 114 LYS A O 1
ATOM 865 N N . ASP A 1 115 ? -8.260 0.087 15.738 1.00 94.00 115 ASP A N 1
ATOM 866 C CA . ASP A 1 115 ? -9.418 0.902 16.067 1.00 94.00 115 ASP A CA 1
ATOM 867 C C . ASP A 1 115 ? -10.591 0.577 15.113 1.00 94.00 115 ASP A C 1
ATOM 869 O O . ASP A 1 115 ? -10.405 0.637 13.891 1.00 94.00 115 ASP A O 1
ATOM 873 N N . PRO A 1 116 ? -11.785 0.217 15.628 1.00 96.25 116 PRO A N 1
ATOM 874 C CA . PRO A 1 116 ? -12.920 -0.177 14.794 1.00 96.25 116 PRO A CA 1
ATOM 875 C C . PRO A 1 116 ? -13.411 0.917 13.840 1.00 96.25 116 PRO A C 1
ATOM 877 O O . PRO A 1 116 ? -13.839 0.601 12.729 1.00 96.25 116 PRO A O 1
ATOM 880 N N . GLU A 1 117 ? -13.344 2.189 14.245 1.00 97.12 117 GLU A N 1
ATOM 881 C CA . GLU A 1 117 ? -13.781 3.309 13.407 1.00 97.12 117 GLU A CA 1
ATOM 882 C C . GLU A 1 117 ? -12.842 3.479 12.207 1.00 97.12 117 GLU A C 1
ATOM 884 O O . GLU A 1 117 ? -13.285 3.545 11.057 1.00 97.12 117 GLU A O 1
ATOM 889 N N . ASN A 1 118 ? -11.532 3.464 12.453 1.00 96.19 118 ASN A N 1
ATOM 890 C CA . ASN A 1 118 ? -10.533 3.518 11.394 1.00 96.19 118 ASN A CA 1
ATOM 891 C C . ASN A 1 118 ? -10.561 2.271 10.501 1.00 96.19 118 ASN A C 1
ATOM 893 O O . ASN A 1 118 ? -10.402 2.395 9.289 1.00 96.19 118 ASN A O 1
ATOM 897 N N . LEU A 1 119 ? -10.842 1.082 11.043 1.00 97.12 119 LEU A N 1
ATOM 898 C CA . LEU A 1 119 ? -11.052 -0.116 10.227 1.00 97.12 119 LEU A CA 1
ATOM 899 C C . LEU A 1 119 ? -12.263 0.039 9.294 1.00 97.12 119 LEU A C 1
ATOM 901 O O . LEU A 1 119 ? -12.181 -0.288 8.108 1.00 97.12 119 LEU A O 1
ATOM 905 N N . GLN A 1 120 ? -13.383 0.564 9.800 1.00 98.19 120 GLN A N 1
ATOM 906 C CA . GLN A 1 120 ? -14.566 0.827 8.981 1.00 98.19 120 GLN A CA 1
ATOM 907 C C . GLN A 1 120 ? -14.251 1.826 7.860 1.00 98.19 120 GLN A C 1
ATOM 909 O O . GLN A 1 120 ? -14.560 1.549 6.699 1.00 98.19 120 GLN A O 1
ATOM 914 N N . LYS A 1 121 ? -13.585 2.939 8.186 1.00 98.31 121 LYS A N 1
ATOM 915 C CA . LYS A 1 121 ? -13.143 3.953 7.216 1.00 98.31 121 LYS A CA 1
ATOM 916 C C . LYS A 1 121 ? -12.179 3.372 6.177 1.00 98.31 121 LYS A C 1
ATOM 918 O O . LYS A 1 121 ? -12.344 3.618 4.987 1.00 98.31 121 LYS A O 1
ATOM 923 N N . ALA A 1 122 ? -11.208 2.557 6.587 1.00 97.38 122 ALA A N 1
ATOM 924 C CA . ALA A 1 122 ? -10.270 1.902 5.675 1.00 97.38 122 ALA A CA 1
ATOM 925 C C . ALA A 1 122 ? -10.979 0.939 4.709 1.00 97.38 122 ALA A C 1
ATOM 927 O O . ALA A 1 122 ? -10.697 0.930 3.509 1.00 97.38 122 ALA A O 1
ATOM 928 N N . ASN A 1 123 ? -11.950 0.169 5.205 1.00 98.06 123 ASN A N 1
ATOM 929 C CA . ASN A 1 123 ? -12.764 -0.719 4.375 1.00 98.06 123 ASN A CA 1
ATOM 930 C C . ASN A 1 123 ? -13.693 0.051 3.431 1.00 98.06 123 ASN A C 1
ATOM 932 O O . ASN A 1 123 ? -13.940 -0.396 2.311 1.00 98.06 123 ASN A O 1
ATOM 936 N N . GLU A 1 124 ? -14.201 1.209 3.849 1.00 98.19 124 GLU A N 1
ATOM 937 C CA . GLU A 1 124 ? -14.935 2.114 2.968 1.00 98.19 124 GLU A CA 1
ATOM 938 C C . GLU A 1 124 ? -14.038 2.645 1.843 1.00 98.19 124 GLU A C 1
ATOM 940 O O . GLU A 1 124 ? -14.420 2.571 0.677 1.00 98.19 124 GLU A O 1
ATOM 945 N N . VAL A 1 125 ? -12.826 3.104 2.164 1.00 97.88 125 VAL A N 1
ATOM 946 C CA . VAL A 1 125 ? -11.839 3.550 1.168 1.00 97.88 125 VAL A CA 1
ATOM 947 C C . VAL A 1 125 ? -11.515 2.437 0.172 1.00 97.88 125 VAL A C 1
ATOM 949 O O . VAL A 1 125 ? -11.538 2.685 -1.031 1.00 97.88 125 VAL A O 1
ATOM 952 N N . ALA A 1 126 ? -11.282 1.208 0.645 1.00 97.12 126 ALA A N 1
ATOM 953 C CA . ALA A 1 126 ? -11.033 0.061 -0.228 1.00 97.12 126 ALA A CA 1
ATOM 954 C C . ALA A 1 126 ? -12.194 -0.158 -1.212 1.00 97.12 126 ALA A C 1
ATOM 956 O O . ALA A 1 126 ? -11.968 -0.287 -2.412 1.00 97.12 126 ALA A O 1
ATOM 957 N N . LYS A 1 127 ? -13.445 -0.114 -0.732 1.00 97.88 127 LYS A N 1
ATOM 958 C CA . LYS A 1 127 ? -14.638 -0.243 -1.586 1.00 97.88 127 LYS A CA 1
ATOM 959 C C . LYS A 1 127 ? -14.736 0.873 -2.625 1.00 97.88 127 LYS A C 1
ATOM 961 O O . LYS A 1 127 ? -15.062 0.598 -3.772 1.00 97.88 127 LYS A O 1
ATOM 966 N N . ARG A 1 128 ? -14.430 2.119 -2.250 1.00 97.88 128 ARG A N 1
ATOM 967 C CA . ARG A 1 128 ? -14.439 3.263 -3.180 1.00 97.88 128 ARG A CA 1
ATOM 968 C C . ARG A 1 128 ? -13.372 3.154 -4.275 1.00 97.88 128 ARG A C 1
ATOM 970 O O . ARG A 1 128 ? -13.517 3.792 -5.313 1.00 97.88 128 ARG A O 1
ATOM 977 N N . CYS A 1 129 ? -12.320 2.371 -4.046 1.00 96.81 129 CYS A N 1
ATOM 978 C CA . CYS A 1 129 ? -11.201 2.195 -4.969 1.00 96.81 129 CYS A CA 1
ATOM 979 C C . CYS A 1 129 ? -11.178 0.829 -5.674 1.00 96.81 129 CYS A C 1
ATOM 981 O O . CYS A 1 129 ? -10.212 0.541 -6.375 1.00 96.81 129 CYS A O 1
ATOM 983 N N . ALA A 1 130 ? -12.215 0.001 -5.513 1.00 94.94 130 ALA A N 1
ATOM 984 C CA . ALA A 1 130 ? -12.243 -1.378 -6.009 1.00 94.94 130 ALA A CA 1
ATOM 985 C C . ALA A 1 130 ? -12.123 -1.491 -7.541 1.00 94.94 130 ALA A C 1
ATOM 987 O O . ALA A 1 130 ? -11.508 -2.426 -8.045 1.00 94.94 130 ALA A O 1
ATOM 988 N N . ASP A 1 131 ? -12.674 -0.516 -8.267 1.00 92.44 131 ASP A N 1
ATOM 989 C CA . ASP A 1 131 ? -12.742 -0.518 -9.734 1.00 92.44 131 ASP A CA 1
ATOM 990 C C . ASP A 1 131 ? -11.671 0.368 -10.390 1.00 92.44 131 ASP A C 1
ATOM 992 O O . ASP A 1 131 ? -11.791 0.746 -11.559 1.00 92.44 131 ASP A O 1
ATOM 996 N N . VAL A 1 132 ? -10.628 0.743 -9.641 1.00 94.12 132 VAL A N 1
ATOM 997 C CA . VAL A 1 132 ? -9.494 1.472 -10.215 1.00 94.12 132 VAL A CA 1
ATOM 998 C C . VAL A 1 132 ? -8.825 0.611 -11.286 1.00 94.12 132 VAL A C 1
ATOM 1000 O O . VAL A 1 132 ? -8.609 -0.586 -11.109 1.00 94.12 132 VAL A O 1
ATOM 1003 N N . GLN A 1 133 ? -8.488 1.245 -12.406 1.00 89.00 133 GLN A N 1
ATOM 1004 C CA . GLN A 1 133 ? -7.846 0.609 -13.549 1.00 89.00 133 GLN A CA 1
ATOM 1005 C C . GLN A 1 133 ? -6.474 1.229 -13.801 1.00 89.00 133 GLN A C 1
ATOM 1007 O O . GLN A 1 133 ? -6.215 2.374 -13.431 1.00 89.00 133 GLN A O 1
ATOM 1012 N N . ALA A 1 134 ? -5.604 0.472 -14.466 1.00 85.75 134 ALA A N 1
ATOM 1013 C CA . ALA A 1 134 ? -4.363 1.013 -14.997 1.00 85.75 134 ALA A CA 1
ATOM 1014 C C . ALA A 1 134 ? -4.662 2.076 -16.073 1.00 85.75 134 ALA A C 1
ATOM 1016 O O . ALA A 1 134 ? -5.494 1.862 -16.954 1.00 85.75 134 ALA A O 1
ATOM 1017 N N . SER A 1 135 ? -3.978 3.213 -15.988 1.00 78.19 135 SER A N 1
ATOM 1018 C CA . SER A 1 135 ? -4.117 4.370 -16.882 1.00 78.19 135 SER A CA 1
ATOM 1019 C C . SER A 1 135 ? -3.162 4.350 -18.080 1.00 78.19 135 SER A C 1
ATOM 1021 O O . SER A 1 135 ? -3.579 4.646 -19.196 1.00 78.19 135 SER A O 1
ATOM 1023 N N . ASP A 1 136 ? -1.890 4.006 -17.849 1.00 71.19 136 ASP A N 1
ATOM 1024 C CA . ASP A 1 136 ? -0.790 4.336 -18.770 1.00 71.19 136 ASP A CA 1
ATOM 1025 C C . ASP A 1 136 ? 0.098 3.129 -19.078 1.00 71.19 136 ASP A C 1
ATOM 1027 O O . ASP A 1 136 ? 0.498 2.900 -20.218 1.00 71.19 136 ASP A O 1
ATOM 1031 N N . THR A 1 137 ? 0.405 2.328 -18.058 1.00 72.94 137 THR A N 1
ATOM 1032 C CA . THR A 1 137 ? 1.261 1.146 -18.173 1.00 72.94 137 THR A CA 1
ATOM 1033 C C . THR A 1 137 ? 0.657 0.000 -17.377 1.00 72.94 137 THR A C 1
ATOM 1035 O O . THR A 1 137 ? -0.112 0.211 -16.440 1.00 72.94 137 THR A O 1
ATOM 1038 N N . LYS A 1 138 ? 1.069 -1.235 -17.680 1.00 77.38 138 LYS A N 1
ATOM 1039 C CA . LYS A 1 138 ? 0.727 -2.416 -16.864 1.00 77.38 138 LYS A CA 1
ATOM 1040 C C . LYS A 1 138 ? 1.083 -2.253 -15.375 1.00 77.38 138 LYS A C 1
ATOM 1042 O O . LYS A 1 138 ? 0.520 -2.946 -14.542 1.00 77.38 138 LYS A O 1
ATOM 1047 N N . CYS A 1 139 ? 2.002 -1.340 -15.058 1.00 88.12 139 CYS A N 1
ATOM 1048 C CA . CYS A 1 139 ? 2.476 -1.060 -13.710 1.00 88.12 139 CYS A CA 1
ATOM 1049 C C . CYS A 1 139 ? 1.700 0.059 -12.998 1.00 88.12 139 CYS A C 1
ATOM 1051 O O . CYS A 1 139 ? 1.880 0.246 -11.796 1.00 88.12 139 CYS A O 1
ATOM 1053 N N . SER A 1 140 ? 0.861 0.830 -13.703 1.00 90.44 140 SER A N 1
ATOM 1054 C CA . SER A 1 140 ? 0.255 2.029 -13.113 1.00 90.44 140 SER A CA 1
ATOM 1055 C C . SER A 1 140 ? -0.932 1.731 -12.197 1.00 90.44 140 SER A C 1
ATOM 1057 O O . SER A 1 140 ? -1.303 2.594 -11.405 1.00 90.44 140 SER A O 1
ATOM 1059 N N . LEU A 1 141 ? -1.479 0.505 -12.216 1.00 92.44 141 LEU A N 1
ATOM 1060 C CA . LEU A 1 141 ? -2.610 0.111 -11.366 1.00 92.44 141 LEU A CA 1
ATOM 1061 C C . LEU A 1 141 ? -2.348 0.385 -9.880 1.00 92.44 141 LEU A C 1
ATOM 1063 O O . LEU A 1 141 ? -3.186 0.977 -9.207 1.00 92.44 141 LEU A O 1
ATOM 1067 N N . ALA A 1 142 ? -1.177 0.002 -9.369 1.00 92.12 142 ALA A N 1
ATOM 1068 C CA . ALA A 1 142 ? -0.828 0.218 -7.967 1.00 92.12 142 ALA A CA 1
ATOM 1069 C C . ALA A 1 142 ? -0.724 1.709 -7.609 1.00 92.12 142 ALA A C 1
ATOM 1071 O O . ALA A 1 142 ? -1.119 2.129 -6.520 1.00 92.12 142 ALA A O 1
ATOM 1072 N N . THR A 1 143 ? -0.226 2.528 -8.535 1.00 92.12 143 THR A N 1
ATOM 1073 C CA . THR A 1 143 ? -0.128 3.979 -8.359 1.00 92.12 143 THR A CA 1
ATOM 1074 C C . THR A 1 143 ? -1.499 4.643 -8.399 1.00 92.12 143 THR A C 1
ATOM 1076 O O . THR A 1 143 ? -1.785 5.483 -7.547 1.00 92.12 143 THR A O 1
ATOM 1079 N N . GLU A 1 144 ? -2.362 4.255 -9.337 1.00 94.19 144 GLU A N 1
ATOM 1080 C CA . GLU A 1 144 ? -3.739 4.746 -9.412 1.00 94.19 144 GLU A CA 1
ATOM 1081 C C . GLU A 1 144 ? -4.546 4.329 -8.181 1.00 94.19 144 GLU A C 1
ATOM 1083 O O . GLU A 1 144 ? -5.269 5.144 -7.599 1.00 94.19 144 GLU A O 1
ATOM 1088 N N . LEU A 1 145 ? -4.353 3.096 -7.706 1.00 94.44 145 LEU A N 1
ATOM 1089 C CA . LEU A 1 145 ? -4.948 2.629 -6.462 1.00 94.44 145 LEU A CA 1
ATOM 1090 C C . LEU A 1 145 ? -4.487 3.497 -5.289 1.00 94.44 145 LEU A C 1
ATOM 1092 O O . LEU A 1 145 ? -5.315 3.995 -4.528 1.00 94.44 145 LEU A O 1
ATOM 1096 N N . LEU A 1 146 ? -3.183 3.750 -5.162 1.00 92.62 146 LEU A N 1
ATOM 1097 C CA . LEU A 1 146 ? -2.647 4.559 -4.071 1.00 92.62 146 LEU A CA 1
ATOM 1098 C C . LEU A 1 146 ? -3.143 6.014 -4.127 1.00 92.62 146 LEU A C 1
ATOM 1100 O O . LEU A 1 146 ? -3.501 6.574 -3.090 1.00 92.62 146 LEU A O 1
ATOM 1104 N N . LYS A 1 147 ? -3.249 6.617 -5.319 1.00 93.88 147 LYS A N 1
ATOM 1105 C CA . LYS A 1 147 ? -3.881 7.937 -5.509 1.00 93.88 147 LYS A CA 1
ATOM 1106 C C . LYS A 1 147 ? -5.331 7.931 -5.023 1.00 93.88 147 LYS A C 1
ATOM 1108 O O . LYS A 1 147 ? -5.728 8.828 -4.273 1.00 93.88 147 LYS A O 1
ATOM 1113 N N . CYS A 1 148 ? -6.107 6.919 -5.413 1.00 95.81 148 CYS A N 1
ATOM 1114 C CA . CYS A 1 148 ? -7.491 6.764 -4.979 1.00 95.81 148 CYS A CA 1
ATOM 1115 C C . CYS A 1 148 ? -7.595 6.629 -3.453 1.00 95.81 148 CYS A C 1
ATOM 1117 O O . CYS A 1 148 ? -8.401 7.326 -2.828 1.00 95.81 148 CYS A O 1
ATOM 1119 N N . VAL A 1 149 ? -6.744 5.796 -2.846 1.00 94.62 149 VAL A N 1
ATOM 1120 C CA . VAL A 1 149 ? -6.696 5.578 -1.395 1.00 94.62 149 VAL A CA 1
ATOM 1121 C C . VAL A 1 149 ? -6.349 6.872 -0.669 1.00 94.62 149 VAL A C 1
ATOM 1123 O O . VAL A 1 149 ? -7.078 7.264 0.234 1.00 94.62 149 VAL A O 1
ATOM 1126 N N . VAL A 1 150 ? -5.294 7.585 -1.078 1.00 92.69 150 VAL A N 1
ATOM 1127 C CA . VAL A 1 150 ? -4.873 8.844 -0.436 1.00 92.69 150 VAL A CA 1
ATOM 1128 C C . VAL A 1 150 ? -5.971 9.904 -0.505 1.00 92.69 150 VAL A C 1
ATOM 1130 O O . VAL A 1 150 ? -6.199 10.613 0.477 1.00 92.69 150 VAL A O 1
ATOM 1133 N N . LYS A 1 151 ? -6.659 10.022 -1.645 1.00 95.44 151 LYS A N 1
ATOM 1134 C CA . LYS A 1 151 ? -7.782 10.952 -1.802 1.00 95.44 151 LYS A CA 1
ATOM 1135 C C . LYS A 1 151 ? -8.921 10.602 -0.840 1.00 95.44 151 LYS A C 1
ATOM 1137 O O . LYS A 1 151 ? -9.311 11.435 -0.026 1.00 95.44 151 LYS A O 1
ATOM 1142 N N . ASN A 1 152 ? -9.421 9.370 -0.903 1.00 96.12 152 ASN A N 1
ATOM 1143 C CA . ASN A 1 152 ? -10.590 8.958 -0.128 1.00 96.12 152 ASN A CA 1
ATOM 1144 C C . ASN A 1 152 ? -10.295 8.857 1.375 1.00 96.12 152 ASN A C 1
ATOM 1146 O O . ASN A 1 152 ? -11.152 9.213 2.174 1.00 96.12 152 ASN A O 1
ATOM 1150 N N . ALA A 1 153 ? -9.085 8.450 1.773 1.00 95.12 153 ALA A N 1
ATOM 1151 C CA . ALA A 1 153 ? -8.660 8.421 3.174 1.00 95.12 153 ALA A CA 1
ATOM 1152 C C . ALA A 1 153 ? -8.724 9.813 3.820 1.00 95.12 153 ALA A C 1
ATOM 1154 O O . ALA A 1 153 ? -9.157 9.939 4.963 1.00 95.12 153 ALA A O 1
ATOM 1155 N N . LYS A 1 154 ? -8.350 10.866 3.079 1.00 94.69 154 LYS A N 1
ATOM 1156 C CA . LYS A 1 154 ? -8.496 12.255 3.540 1.00 94.69 154 LYS A CA 1
ATOM 1157 C C . LYS A 1 154 ? -9.964 12.654 3.679 1.00 94.69 154 LYS A C 1
ATOM 1159 O O . LYS A 1 154 ? -10.325 13.263 4.678 1.00 94.69 154 LYS A O 1
ATOM 1164 N N . GLU A 1 155 ? -10.803 12.302 2.705 1.00 97.00 155 GLU A N 1
ATOM 1165 C CA . GLU A 1 155 ? -12.236 12.631 2.720 1.00 97.00 155 GLU A CA 1
ATOM 1166 C C . GLU A 1 155 ? -12.973 11.988 3.902 1.00 97.00 155 GLU A C 1
ATOM 1168 O O . GLU A 1 155 ? -13.789 12.645 4.545 1.00 97.00 155 GLU A O 1
ATOM 1173 N N . VAL A 1 156 ? -12.662 10.727 4.220 1.00 96.38 156 VAL A N 1
ATOM 1174 C CA . VAL A 1 156 ? -13.275 10.014 5.356 1.00 96.38 156 VAL A CA 1
ATOM 1175 C C . VAL A 1 156 ? -12.557 10.254 6.684 1.00 96.38 156 VAL A C 1
ATOM 1177 O O . VAL A 1 156 ? -12.970 9.699 7.700 1.00 96.38 156 VAL A O 1
ATOM 1180 N N . GLN A 1 157 ? -11.494 11.066 6.691 1.00 96.00 157 GLN A N 1
ATOM 1181 C CA . GLN A 1 157 ? -10.683 11.359 7.878 1.00 96.00 157 GLN A CA 1
ATOM 1182 C C . GLN A 1 157 ? -10.185 10.070 8.553 1.00 96.00 157 GLN A C 1
ATOM 1184 O O . GLN A 1 157 ? -10.379 9.849 9.750 1.00 96.00 157 GLN A O 1
ATOM 1189 N N . LEU A 1 158 ? -9.600 9.183 7.744 1.00 93.25 158 LEU A N 1
ATOM 1190 C CA . LEU A 1 158 ? -8.944 7.968 8.211 1.00 93.25 158 LEU A CA 1
ATOM 1191 C C . LEU A 1 158 ? -7.629 8.329 8.905 1.00 93.25 158 LEU A C 1
ATOM 1193 O O . LEU A 1 158 ? -6.739 8.926 8.293 1.00 93.25 158 LEU A O 1
ATOM 1197 N N . GLU A 1 159 ? -7.480 7.913 10.156 1.00 90.31 159 GLU A N 1
ATOM 1198 C CA . GLU A 1 159 ? -6.226 8.041 10.885 1.00 90.31 159 GLU A CA 1
ATOM 1199 C C . GLU A 1 159 ? -5.331 6.846 10.557 1.00 90.31 159 GLU A C 1
ATOM 1201 O O . GLU A 1 159 ? -5.635 5.695 10.873 1.00 90.31 159 GLU A O 1
ATOM 1206 N N . LEU A 1 160 ? -4.214 7.110 9.878 1.00 81.44 160 LEU A N 1
ATOM 1207 C CA . LEU A 1 160 ? -3.233 6.073 9.575 1.00 81.44 160 LEU A CA 1
ATOM 1208 C C . LEU A 1 160 ? -2.466 5.705 10.855 1.00 81.44 160 LEU A C 1
ATOM 1210 O O . LEU A 1 160 ? -2.007 6.613 11.557 1.00 81.44 160 LEU A O 1
ATOM 1214 N N . PRO A 1 161 ? -2.254 4.404 11.144 1.00 75.00 161 PRO A N 1
ATOM 1215 C CA . PRO A 1 161 ? -1.312 3.994 12.170 1.00 75.00 161 PRO A CA 1
ATOM 1216 C C . PRO A 1 161 ? 0.037 4.628 11.857 1.00 75.00 161 PRO A C 1
ATOM 1218 O O . PRO A 1 161 ? 0.422 4.716 10.687 1.00 75.00 161 PRO A O 1
ATOM 1221 N N . LYS A 1 162 ? 0.745 5.087 12.888 1.00 64.88 162 LYS A N 1
ATOM 1222 C CA . LYS A 1 162 ? 2.097 5.613 12.712 1.00 64.88 162 LYS A CA 1
ATOM 1223 C C . LYS A 1 162 ? 2.935 4.504 12.075 1.00 64.88 162 LYS A C 1
ATOM 1225 O O . LYS A 1 162 ? 3.100 3.442 12.664 1.00 64.88 162 LYS A O 1
ATOM 1230 N N . GLU A 1 163 ? 3.380 4.730 10.843 1.00 56.94 163 GLU A N 1
ATOM 1231 C CA . GLU A 1 163 ? 4.352 3.867 10.182 1.00 56.94 163 GLU A CA 1
ATOM 1232 C C . GLU A 1 163 ? 5.666 4.008 10.950 1.00 56.94 163 GLU A C 1
ATOM 1234 O O . GLU A 1 163 ? 6.404 4.973 10.771 1.00 56.94 163 GLU A O 1
ATOM 1239 N N . GLU A 1 164 ? 5.925 3.067 11.856 1.00 43.88 164 GLU A N 1
ATOM 1240 C CA . GLU A 1 164 ? 7.233 2.855 12.478 1.00 43.88 164 GLU A CA 1
ATOM 1241 C C . GLU A 1 164 ? 8.137 2.195 11.428 1.00 43.88 164 GLU A C 1
ATOM 1243 O O . GLU A 1 164 ? 8.444 1.007 11.469 1.00 43.88 164 GLU A O 1
ATOM 1248 N N . LEU A 1 165 ? 8.477 2.967 10.393 1.00 42.53 165 LEU A N 1
ATOM 1249 C CA . LEU A 1 165 ? 9.528 2.621 9.447 1.00 42.53 165 LEU A CA 1
ATOM 1250 C C . LEU A 1 165 ? 10.856 3.096 10.056 1.00 42.53 165 LEU A C 1
ATOM 1252 O O . LEU A 1 165 ? 11.376 4.143 9.675 1.00 42.53 165 LEU A O 1
ATOM 1256 N N . GLU A 1 166 ? 11.333 2.375 11.073 1.00 34.31 166 GLU A N 1
ATOM 1257 C CA . GLU A 1 166 ? 12.708 2.509 11.587 1.00 34.31 166 GLU A CA 1
ATOM 1258 C C . GLU A 1 166 ? 13.703 1.735 10.708 1.00 34.31 166 GLU A C 1
ATOM 1260 O O . GLU A 1 166 ? 13.419 0.564 10.353 1.00 34.31 166 GLU A O 1
#

Radius of gyration: 25.23 Å; chains: 1; bounding box: 48×28×96 Å

Organism: Nezara viridula (NCBI:txid85310)

pLDDT: mean 78.33, std 22.02, range [30.91, 98.31]

Sequence (166 aa):
MDLRPSGALYISQETGGIIVVSKMNRPVIVVVLVLACTFSCNGISPELKTAIEGCKAEHNIESDQIKEAIGNKKLPETENGQCFMSCVMEKMGMIKDGKIDMDRAMELNAQKFKDPENLQKANEVAKRCADVQASDTKCSLATELLKCVVKNAKEVQLELPKEELE

InterPro domains:
  IPR006170 Pheromone/general odorant binding protein [PF01395] (47-152)
  IPR006170 Pheromone/general odorant binding protein [SM00708] (51-153)
  IPR036728 Pheromone/general odorant binding protein superfamily [G3DSA:1.10.238.20] (40-163)
  IPR036728 Pheromone/general odorant binding protein superfamily [SSF47565] (48-151)